Protein AF-A0A9N9GQC7-F1 (afdb_monomer_lite)

Radius of gyration: 15.96 Å; chains: 1; bounding box: 41×44×32 Å

Structure (mmCIF, N/CA/C/O backbone):
data_AF-A0A9N9GQC7-F1
#
_entry.id   AF-A0A9N9GQC7-F1
#
loop_
_atom_site.group_PDB
_atom_site.id
_atom_site.type_symbol
_atom_site.label_atom_id
_atom_site.label_alt_id
_atom_site.label_comp_id
_atom_site.label_asym_id
_atom_site.label_entity_id
_atom_site.label_seq_id
_atom_site.pdbx_PDB_ins_code
_atom_site.Cartn_x
_atom_site.Cartn_y
_atom_site.Cartn_z
_atom_site.occupancy
_atom_site.B_iso_or_equiv
_atom_site.auth_seq_id
_atom_site.auth_comp_id
_atom_site.auth_asym_id
_atom_site.auth_atom_id
_atom_site.pdbx_PDB_model_num
ATOM 1 N N . LYS A 1 1 ? -21.856 31.904 -2.219 1.00 40.19 1 LYS A N 1
ATOM 2 C CA . LYS A 1 1 ? -21.384 30.915 -3.215 1.00 40.19 1 LYS A CA 1
ATOM 3 C C . LYS A 1 1 ? -19.939 30.676 -2.848 1.00 40.19 1 LYS A C 1
ATOM 5 O O . LYS A 1 1 ? -19.235 31.666 -2.761 1.00 40.19 1 LYS A O 1
ATOM 10 N N . LEU A 1 2 ? -19.617 29.455 -2.432 1.00 38.91 2 LEU A N 1
ATOM 11 C CA . LEU A 1 2 ? -18.309 29.114 -1.882 1.00 38.91 2 LEU A CA 1
ATOM 12 C C . LEU A 1 2 ? -17.259 29.101 -2.992 1.00 38.91 2 LEU A C 1
ATOM 14 O O . LEU A 1 2 ? -17.568 28.731 -4.123 1.00 38.91 2 LEU A O 1
ATOM 18 N N . ASP A 1 3 ? -16.089 29.582 -2.604 1.00 43.25 3 ASP A N 1
ATOM 19 C CA . ASP A 1 3 ? -14.855 29.774 -3.346 1.00 43.25 3 ASP A CA 1
ATOM 20 C C . ASP A 1 3 ? -14.208 28.442 -3.751 1.00 43.25 3 ASP A C 1
ATOM 22 O O . ASP A 1 3 ? -14.042 27.558 -2.910 1.00 43.25 3 ASP A O 1
ATOM 26 N N . ASP A 1 4 ? -13.780 28.330 -5.010 1.00 48.91 4 ASP A N 1
ATOM 27 C CA . ASP A 1 4 ? -12.874 27.271 -5.455 1.00 48.91 4 ASP A CA 1
ATOM 28 C C . ASP A 1 4 ? -11.458 27.851 -5.525 1.00 48.91 4 ASP A C 1
ATOM 30 O O . ASP A 1 4 ? -11.080 28.576 -6.445 1.00 48.91 4 ASP A O 1
ATOM 34 N N . ASN A 1 5 ? -10.724 27.568 -4.452 1.00 46.38 5 ASN A N 1
ATOM 35 C CA . ASN A 1 5 ? -9.347 27.947 -4.188 1.00 46.38 5 ASN A CA 1
ATOM 36 C C . ASN A 1 5 ? -8.382 27.184 -5.113 1.00 46.38 5 ASN A C 1
ATOM 38 O O . ASN A 1 5 ? -8.245 25.963 -5.025 1.00 46.38 5 ASN A O 1
ATOM 42 N N . GLU A 1 6 ? -7.714 27.942 -5.977 1.00 50.31 6 GLU A N 1
ATOM 43 C CA . GLU A 1 6 ? -6.589 27.553 -6.825 1.00 50.31 6 GLU A CA 1
ATOM 44 C C . GLU A 1 6 ? -5.398 27.113 -5.958 1.00 50.31 6 GLU A C 1
ATOM 46 O O . GLU A 1 6 ? -4.952 27.864 -5.092 1.00 50.31 6 GLU A O 1
ATOM 51 N N . ILE A 1 7 ? -4.871 25.905 -6.177 1.00 53.72 7 ILE A N 1
ATOM 52 C CA . ILE A 1 7 ? -3.559 25.509 -5.651 1.00 53.72 7 ILE A CA 1
ATOM 53 C C . ILE A 1 7 ? -2.688 25.063 -6.821 1.00 53.72 7 ILE A C 1
ATO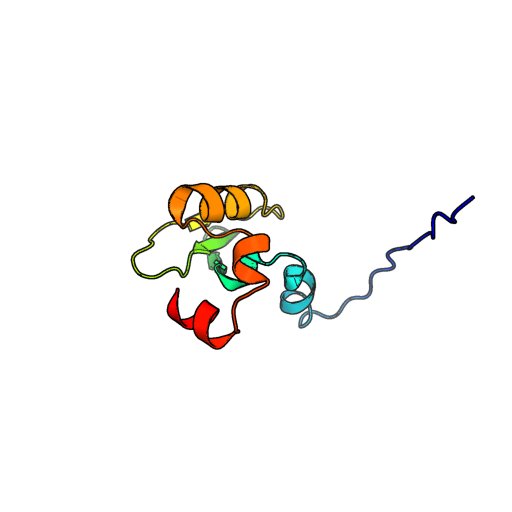M 55 O O . ILE A 1 7 ? -2.865 23.994 -7.408 1.00 53.72 7 ILE A O 1
ATOM 59 N N . SER A 1 8 ? -1.767 25.961 -7.151 1.00 43.81 8 SER A N 1
ATOM 60 C CA . SER A 1 8 ? -0.638 25.784 -8.050 1.00 43.81 8 SER A CA 1
ATOM 61 C C . SER A 1 8 ? 0.398 24.883 -7.386 1.00 43.81 8 SER A C 1
ATOM 63 O O . SER A 1 8 ? 0.847 25.158 -6.276 1.00 43.81 8 SER A O 1
ATOM 65 N N . ASN A 1 9 ? 0.772 23.802 -8.069 1.00 46.44 9 ASN A N 1
ATOM 66 C CA . ASN A 1 9 ? 1.891 22.956 -7.673 1.00 46.44 9 ASN A CA 1
ATOM 67 C C . ASN A 1 9 ? 3.151 23.482 -8.363 1.00 46.44 9 ASN A C 1
ATOM 69 O O . ASN A 1 9 ? 3.361 23.217 -9.547 1.00 46.44 9 ASN A O 1
ATOM 73 N N . GLU A 1 10 ? 3.969 24.232 -7.630 1.00 52.41 10 GLU A N 1
ATOM 74 C CA . GLU A 1 10 ? 5.350 24.517 -8.017 1.00 52.41 10 GLU A CA 1
ATOM 75 C C . GLU A 1 10 ? 6.250 23.453 -7.380 1.00 52.41 10 GLU A C 1
ATOM 77 O O . GLU A 1 10 ? 6.156 23.182 -6.183 1.00 52.41 10 GLU A O 1
ATOM 82 N N . GLY A 1 11 ? 7.051 22.789 -8.213 1.00 57.94 11 GLY A N 1
ATOM 83 C CA . GLY A 1 11 ? 8.043 21.816 -7.771 1.00 57.94 11 GLY A CA 1
ATOM 84 C C . GLY A 1 11 ? 9.318 22.500 -7.290 1.00 57.94 11 GLY A C 1
ATOM 85 O O . GLY A 1 11 ? 9.683 23.550 -7.813 1.00 57.94 11 GLY A O 1
ATOM 86 N N . ASP A 1 12 ? 10.002 21.870 -6.338 1.00 45.69 12 ASP A N 1
ATOM 87 C CA . ASP A 1 12 ? 11.395 22.165 -6.004 1.00 45.69 12 ASP A CA 1
ATOM 88 C C . ASP A 1 12 ? 12.094 20.868 -5.556 1.00 45.69 12 ASP A C 1
ATOM 90 O O . ASP A 1 12 ? 11.523 20.054 -4.825 1.00 45.69 12 ASP A O 1
ATOM 94 N N . GLU A 1 13 ? 13.289 20.651 -6.105 1.00 64.19 13 GLU A N 1
ATOM 95 C CA . GLU A 1 13 ? 14.125 19.455 -6.009 1.00 64.19 13 GLU A CA 1
ATOM 96 C C . GLU A 1 13 ? 14.779 19.319 -4.627 1.00 64.19 13 GLU A C 1
ATOM 98 O O . GLU A 1 13 ? 15.441 20.231 -4.137 1.00 64.19 13 GLU A O 1
ATOM 103 N N . SER A 1 14 ? 14.663 18.140 -4.011 1.00 46.31 14 SER A N 1
ATOM 104 C CA . SER A 1 14 ? 15.514 17.691 -2.900 1.00 46.31 14 SER A CA 1
ATOM 105 C C . SER A 1 14 ? 15.407 16.167 -2.773 1.00 46.31 14 SER A C 1
ATOM 107 O O . SER A 1 14 ? 14.416 15.654 -2.252 1.00 46.31 14 SER A O 1
ATOM 109 N N . ASP A 1 15 ? 16.429 15.440 -3.229 1.00 54.16 15 ASP A N 1
ATOM 110 C CA . ASP A 1 15 ? 16.516 13.967 -3.325 1.00 54.16 15 ASP A CA 1
ATOM 111 C C . ASP A 1 15 ? 16.460 13.175 -1.988 1.00 54.16 15 ASP A C 1
ATOM 113 O O . ASP A 1 15 ? 16.819 12.003 -1.930 1.00 54.16 15 ASP A O 1
ATOM 117 N N . GLU A 1 16 ? 15.960 13.765 -0.898 1.00 50.50 16 GLU A N 1
ATOM 118 C CA . GLU A 1 16 ? 15.673 13.075 0.374 1.00 50.50 16 GLU A CA 1
ATOM 119 C C . GLU A 1 16 ? 14.191 13.193 0.810 1.00 50.50 16 GLU A C 1
ATOM 121 O O . GLU A 1 16 ? 13.788 12.611 1.823 1.00 50.50 16 GLU A O 1
ATOM 126 N N . ASP A 1 17 ? 13.348 13.896 0.035 1.00 46.56 17 ASP A N 1
ATOM 127 C CA . ASP A 1 17 ? 11.926 14.153 0.342 1.00 46.56 17 ASP A CA 1
ATOM 128 C C . ASP A 1 17 ? 10.938 13.259 -0.448 1.00 46.56 17 ASP A C 1
ATOM 130 O O . ASP A 1 17 ? 9.728 13.289 -0.225 1.00 46.56 17 ASP A O 1
ATOM 134 N N . GLU A 1 18 ? 11.416 12.366 -1.322 1.00 47.62 18 GLU A N 1
ATOM 135 C CA . GLU A 1 18 ? 10.525 11.486 -2.105 1.00 47.62 18 GLU A CA 1
ATOM 136 C C . GLU A 1 18 ? 9.698 10.540 -1.198 1.00 47.62 18 GLU A C 1
ATOM 138 O O . GLU A 1 18 ? 8.512 10.285 -1.430 1.00 47.62 18 GLU A O 1
ATOM 143 N N . SER A 1 19 ? 10.277 10.106 -0.068 1.00 48.81 19 SER A N 1
ATOM 144 C CA . SER A 1 19 ? 9.599 9.257 0.929 1.00 48.81 19 SER A CA 1
ATOM 145 C C . SER A 1 19 ? 8.481 9.962 1.711 1.00 48.81 19 SER A C 1
ATOM 147 O O . SER A 1 19 ? 7.617 9.285 2.279 1.00 48.81 19 SER A O 1
ATOM 149 N N . LYS A 1 20 ? 8.466 11.300 1.773 1.00 47.12 20 LYS A N 1
ATOM 150 C CA . LYS A 1 20 ? 7.385 12.060 2.427 1.00 47.12 20 LYS A CA 1
ATOM 151 C C . LYS A 1 20 ? 6.295 12.451 1.437 1.00 47.12 20 LYS A C 1
ATOM 153 O O . LYS A 1 20 ? 5.121 12.356 1.791 1.00 47.12 20 LYS A O 1
ATOM 158 N N . ALA A 1 21 ? 6.648 12.779 0.195 1.00 48.78 21 ALA A N 1
ATOM 159 C CA . ALA A 1 21 ? 5.675 13.077 -0.858 1.00 48.78 21 ALA A CA 1
ATOM 160 C C . ALA A 1 21 ? 4.800 11.860 -1.233 1.00 48.78 21 ALA A C 1
ATOM 162 O O . ALA A 1 21 ? 3.611 12.009 -1.532 1.00 48.78 21 ALA A O 1
ATOM 163 N N . LEU A 1 22 ? 5.332 10.634 -1.123 1.00 52.44 22 LEU A N 1
ATOM 164 C CA . LEU A 1 22 ? 4.551 9.405 -1.316 1.00 52.44 22 LEU A CA 1
ATOM 165 C C . LEU A 1 22 ? 3.508 9.168 -0.207 1.00 52.44 22 LEU A C 1
ATOM 167 O O . LEU A 1 22 ? 2.512 8.487 -0.448 1.00 52.44 22 LEU A O 1
ATOM 171 N N . ARG A 1 23 ? 3.651 9.767 0.986 1.00 53.06 23 ARG A N 1
ATOM 172 C CA . ARG A 1 23 ? 2.768 9.530 2.151 1.00 53.06 23 ARG A CA 1
ATOM 173 C C . ARG A 1 23 ? 1.358 10.117 2.047 1.00 53.06 23 ARG A C 1
ATOM 175 O O . ARG A 1 23 ? 0.591 10.004 2.999 1.00 53.06 23 ARG A O 1
ATOM 182 N N . THR A 1 24 ? 0.961 10.697 0.917 1.00 64.62 24 THR A N 1
ATOM 183 C CA . THR A 1 24 ? -0.423 11.181 0.740 1.00 64.62 24 THR A CA 1
ATOM 184 C C . THR A 1 24 ? -1.464 10.052 0.803 1.00 64.62 24 THR A C 1
ATOM 186 O O . THR A 1 24 ? -2.640 10.310 1.056 1.00 64.62 24 THR A O 1
ATOM 189 N N . SER A 1 25 ? -1.054 8.790 0.618 1.00 83.94 25 SER A N 1
ATOM 190 C CA . SER A 1 25 ? -1.941 7.624 0.654 1.00 83.94 25 SER A CA 1
ATOM 191 C C . SER A 1 25 ? -1.662 6.705 1.851 1.00 83.94 25 SER A C 1
ATOM 193 O O . SER A 1 25 ? -0.545 6.214 1.998 1.00 83.94 25 SER A O 1
ATOM 195 N N . PHE A 1 26 ? -2.703 6.377 2.636 1.00 89.62 26 PHE A N 1
ATOM 196 C CA . PHE A 1 26 ? -2.654 5.432 3.780 1.00 89.62 26 PHE A CA 1
ATOM 197 C C . PHE A 1 26 ? -2.088 4.048 3.415 1.00 89.62 26 PHE A C 1
ATOM 199 O O . PHE A 1 26 ? -1.654 3.260 4.247 1.00 89.62 26 PHE A O 1
ATOM 206 N N . VAL A 1 27 ? -2.133 3.730 2.128 1.00 92.44 27 VAL A N 1
ATOM 207 C CA . VAL A 1 27 ? -1.587 2.529 1.515 1.00 92.44 27 VAL A CA 1
ATOM 208 C C . VAL A 1 27 ? -0.133 2.283 1.923 1.00 92.44 27 VAL A C 1
ATOM 210 O O . VAL A 1 27 ? 0.228 1.144 2.208 1.00 92.44 27 VAL A O 1
ATOM 213 N N . TRP A 1 28 ? 0.678 3.338 2.010 1.00 92.50 28 TRP A N 1
ATOM 214 C CA . TRP A 1 28 ? 2.102 3.237 2.332 1.00 92.50 28 TRP A CA 1
ATOM 215 C C . TRP A 1 28 ? 2.376 2.983 3.805 1.00 92.50 28 TRP A C 1
ATOM 217 O O . TRP A 1 28 ? 3.504 2.677 4.172 1.00 92.50 28 TRP A O 1
ATOM 227 N N . ASP A 1 29 ? 1.347 3.005 4.652 1.00 92.44 29 ASP A N 1
ATOM 228 C CA . ASP A 1 29 ? 1.496 2.403 5.964 1.00 92.44 29 ASP A CA 1
ATOM 229 C C . ASP A 1 29 ? 1.739 0.895 5.797 1.00 92.44 29 ASP A C 1
ATOM 231 O O . ASP A 1 29 ? 2.579 0.334 6.483 1.00 92.44 29 ASP A O 1
ATOM 235 N N . PHE A 1 30 ? 1.091 0.220 4.848 1.00 94.31 30 PHE A N 1
ATOM 236 C CA . PHE A 1 30 ? 1.128 -1.244 4.704 1.00 94.31 30 PHE A CA 1
ATOM 237 C C . PHE A 1 30 ? 2.026 -1.750 3.577 1.00 94.31 30 PHE A C 1
ATOM 239 O O . PHE A 1 30 ? 2.096 -2.961 3.358 1.00 94.31 30 PHE A O 1
ATOM 246 N N . PHE A 1 31 ? 2.679 -0.850 2.852 1.00 94.50 31 PHE A N 1
ATOM 247 C CA . PHE A 1 31 ? 3.547 -1.177 1.732 1.00 94.50 31 PHE A CA 1
ATOM 248 C C . PHE A 1 31 ? 4.900 -0.501 1.892 1.00 94.50 31 PHE A C 1
ATOM 250 O O . PHE A 1 31 ? 4.970 0.658 2.285 1.00 94.50 31 PHE A O 1
ATOM 257 N N . ILE A 1 32 ? 5.954 -1.217 1.517 1.00 93.56 32 ILE A N 1
ATOM 258 C CA . ILE A 1 32 ? 7.291 -0.649 1.316 1.00 93.56 32 ILE A CA 1
ATOM 259 C C . ILE A 1 32 ? 7.654 -0.712 -0.162 1.00 93.56 32 ILE A C 1
ATOM 261 O O . ILE A 1 32 ? 7.115 -1.548 -0.896 1.00 93.56 32 ILE A O 1
ATOM 265 N N . THR A 1 33 ? 8.565 0.156 -0.586 1.00 93.94 33 THR A N 1
A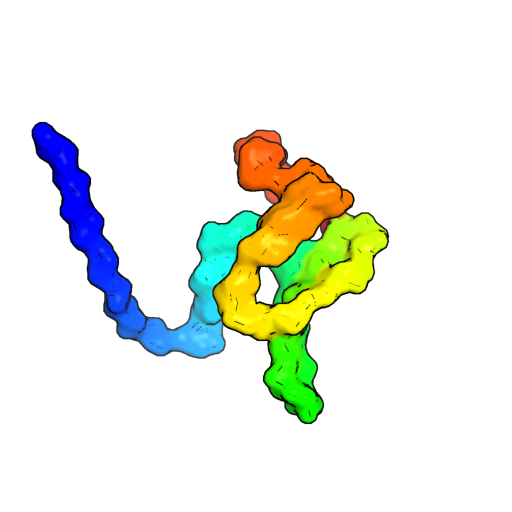TOM 266 C CA . THR A 1 33 ? 9.199 0.075 -1.898 1.00 93.94 33 THR A CA 1
ATOM 267 C C . THR A 1 33 ? 10.499 -0.722 -1.818 1.00 93.94 33 THR A C 1
ATOM 269 O O . THR A 1 33 ? 11.225 -0.642 -0.831 1.00 93.94 33 THR A O 1
ATOM 272 N N . ASP A 1 34 ? 10.771 -1.507 -2.855 1.00 94.12 34 ASP A N 1
ATOM 273 C CA . ASP A 1 34 ? 12.010 -2.265 -3.034 1.00 94.12 34 ASP A CA 1
ATOM 274 C C . ASP A 1 34 ? 12.467 -2.098 -4.485 1.00 94.12 34 ASP A C 1
ATOM 276 O O . ASP A 1 34 ? 11.716 -2.429 -5.407 1.00 94.12 34 ASP A O 1
ATOM 280 N N . HIS A 1 35 ? 13.642 -1.503 -4.701 1.00 94.69 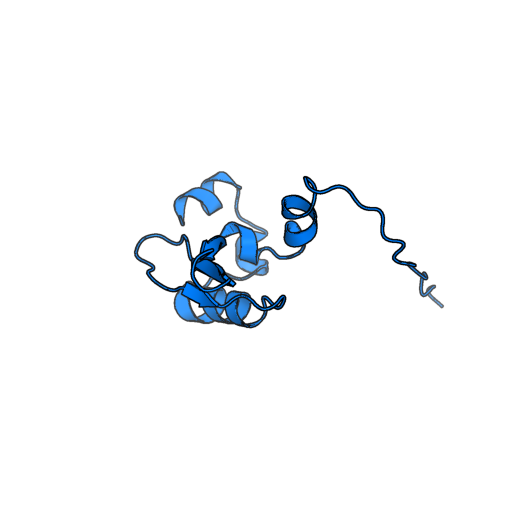35 HIS A N 1
ATOM 281 C CA . HIS A 1 35 ? 14.166 -1.233 -6.043 1.00 94.69 35 HIS A CA 1
ATOM 282 C C . HIS A 1 35 ? 15.097 -2.357 -6.467 1.00 94.69 35 HIS A C 1
ATOM 284 O O . HIS A 1 35 ? 16.183 -2.532 -5.916 1.00 94.69 35 HIS A O 1
ATOM 290 N N . ASP A 1 36 ? 14.663 -3.101 -7.477 1.00 93.25 36 ASP A N 1
ATOM 291 C CA . ASP A 1 36 ? 15.498 -4.078 -8.152 1.00 93.25 36 ASP A CA 1
ATOM 292 C C . ASP A 1 36 ? 16.335 -3.357 -9.213 1.00 93.25 36 ASP A C 1
ATOM 294 O O . ASP A 1 36 ? 15.844 -3.000 -10.288 1.00 93.25 36 ASP A O 1
ATOM 298 N N . THR A 1 37 ? 17.599 -3.105 -8.878 1.00 94.12 37 THR A N 1
ATOM 299 C CA . THR A 1 37 ? 18.540 -2.356 -9.719 1.00 94.12 37 THR A CA 1
ATOM 300 C C . THR A 1 37 ? 1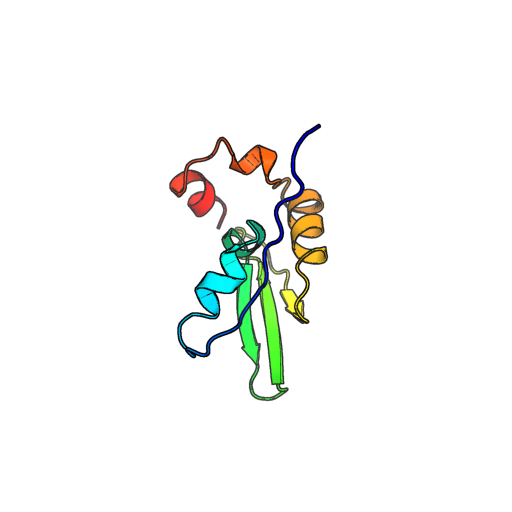9.054 -3.161 -10.910 1.00 94.12 37 THR A C 1
ATOM 302 O O . THR A 1 37 ? 19.569 -2.562 -11.853 1.00 94.12 37 THR A O 1
ATOM 305 N N . GLU A 1 38 ? 18.910 -4.492 -10.914 1.00 95.56 38 GLU A N 1
ATOM 306 C CA . GLU A 1 38 ? 19.353 -5.328 -12.038 1.00 95.56 38 GLU A CA 1
ATOM 307 C C . GLU A 1 38 ? 18.428 -5.176 -13.249 1.00 95.56 38 GLU A C 1
ATOM 309 O O . GLU A 1 38 ? 18.886 -5.168 -14.393 1.00 95.56 38 GLU A O 1
ATOM 314 N N . ILE A 1 39 ? 17.124 -5.047 -12.992 1.00 93.94 39 ILE A N 1
ATOM 315 C CA . ILE A 1 39 ? 16.085 -4.919 -14.025 1.00 93.94 39 ILE A CA 1
ATOM 316 C C . ILE A 1 39 ? 15.427 -3.536 -14.061 1.00 93.94 39 ILE A C 1
ATOM 318 O O . ILE A 1 39 ? 14.514 -3.329 -14.857 1.00 93.94 39 ILE A O 1
ATOM 322 N N . ASP A 1 40 ? 15.885 -2.614 -13.214 1.00 93.19 40 ASP A N 1
ATOM 323 C CA . ASP A 1 40 ? 15.362 -1.256 -13.051 1.00 93.19 40 ASP A CA 1
ATOM 324 C C . ASP A 1 40 ? 13.840 -1.215 -12.809 1.00 93.19 40 ASP A C 1
ATOM 326 O O . ASP A 1 40 ? 13.072 -0.535 -13.492 1.00 93.19 40 ASP A O 1
ATOM 330 N N . VAL A 1 41 ? 13.378 -2.003 -11.833 1.00 93.38 41 VAL A N 1
ATOM 331 C CA . VAL A 1 41 ? 11.959 -2.075 -11.454 1.00 93.38 41 VAL A CA 1
ATOM 332 C C . VAL A 1 41 ? 11.799 -1.787 -9.970 1.00 93.38 41 VAL A C 1
ATOM 334 O O . VAL A 1 41 ? 12.396 -2.446 -9.124 1.00 93.38 41 VAL A O 1
ATOM 337 N N . VAL A 1 42 ? 10.918 -0.845 -9.637 1.00 94.12 42 VAL A N 1
ATOM 338 C CA . VAL A 1 42 ? 10.485 -0.616 -8.255 1.00 94.12 42 VAL A CA 1
ATOM 339 C C . VAL A 1 42 ? 9.289 -1.509 -7.950 1.00 94.12 42 VAL A C 1
ATOM 341 O O . VAL A 1 42 ? 8.277 -1.477 -8.653 1.00 94.12 42 VAL A O 1
ATOM 344 N N . TYR A 1 43 ? 9.370 -2.292 -6.882 1.00 94.94 43 TYR A N 1
ATOM 345 C CA . TYR A 1 43 ? 8.272 -3.098 -6.368 1.00 94.94 43 TYR A CA 1
ATOM 346 C C . TYR A 1 43 ? 7.624 -2.434 -5.157 1.00 94.94 43 TYR A C 1
ATOM 348 O O . TYR A 1 43 ? 8.308 -1.876 -4.313 1.00 94.94 43 TYR A O 1
ATOM 356 N N . ALA A 1 44 ? 6.304 -2.553 -5.031 1.00 95.38 44 ALA A N 1
ATOM 357 C CA . ALA A 1 44 ? 5.588 -2.310 -3.784 1.00 95.38 44 ALA A CA 1
ATOM 358 C C . ALA A 1 44 ? 5.262 -3.649 -3.115 1.0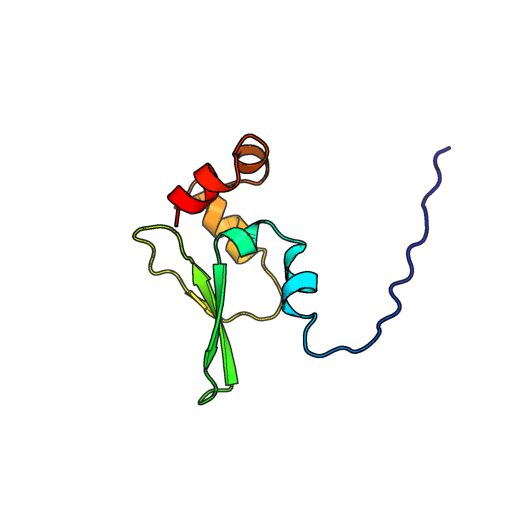0 95.38 44 ALA A C 1
ATOM 360 O O . ALA A 1 44 ? 4.566 -4.491 -3.699 1.00 95.38 44 ALA A O 1
ATOM 361 N N . ILE A 1 45 ? 5.747 -3.842 -1.890 1.00 95.75 45 ILE A N 1
ATOM 362 C CA . ILE A 1 45 ? 5.645 -5.096 -1.136 1.00 95.75 45 ILE A CA 1
ATOM 363 C C . ILE A 1 45 ? 4.726 -4.893 0.063 1.00 95.75 45 ILE A C 1
ATOM 365 O O . ILE A 1 45 ? 4.976 -4.026 0.900 1.00 95.75 45 ILE A O 1
ATOM 369 N N . CYS A 1 46 ? 3.673 -5.704 0.163 1.00 96.62 46 CYS A N 1
ATOM 370 C CA . CYS A 1 46 ? 2.763 -5.658 1.301 1.00 96.62 46 CYS A CA 1
ATOM 371 C C . CYS A 1 46 ? 3.443 -6.214 2.558 1.00 96.62 46 CYS A C 1
ATOM 373 O O . CYS A 1 46 ? 3.989 -7.312 2.528 1.00 96.62 46 CYS A O 1
ATOM 375 N N . GLN A 1 47 ? 3.365 -5.464 3.655 1.00 95.94 47 GLN A N 1
ATOM 376 C CA . GLN A 1 47 ? 3.977 -5.789 4.944 1.00 95.94 47 GLN A CA 1
ATOM 377 C C . GLN A 1 47 ? 3.005 -6.429 5.940 1.00 95.94 47 GLN A C 1
ATOM 379 O O . GLN A 1 47 ? 3.359 -6.597 7.091 1.00 95.94 47 GLN A O 1
ATOM 384 N N . ILE A 1 48 ? 1.770 -6.758 5.552 1.00 95.44 48 ILE A N 1
ATOM 385 C CA . ILE A 1 48 ? 0.818 -7.365 6.495 1.00 95.44 48 ILE A CA 1
ATOM 386 C C . ILE A 1 48 ? 1.274 -8.775 6.869 1.00 95.44 48 ILE A C 1
ATOM 388 O O . ILE A 1 48 ? 1.676 -9.550 6.000 1.00 95.44 48 ILE A O 1
ATOM 392 N N . ASN A 1 49 ? 1.163 -9.121 8.149 1.00 91.50 49 ASN A N 1
ATOM 393 C CA . ASN A 1 49 ? 1.585 -10.417 8.672 1.00 91.50 49 ASN A CA 1
ATOM 394 C C . ASN A 1 49 ? 1.003 -11.592 7.865 1.00 91.50 49 ASN A C 1
ATOM 396 O O . ASN A 1 49 ? -0.209 -11.716 7.687 1.00 91.50 49 ASN A O 1
ATOM 400 N N . GLY A 1 50 ? 1.881 -12.469 7.369 1.00 91.88 50 GLY A N 1
ATOM 401 C CA . GLY A 1 50 ? 1.499 -13.627 6.548 1.00 91.88 50 GLY A CA 1
ATOM 402 C C . GLY A 1 50 ? 1.163 -13.307 5.084 1.00 91.88 50 GLY A C 1
ATOM 403 O O . GLY A 1 50 ? 0.739 -14.198 4.345 1.00 91.88 50 GLY A O 1
ATOM 404 N N . CYS A 1 51 ? 1.359 -12.066 4.639 1.00 94.69 51 CYS A N 1
ATOM 405 C CA . CYS A 1 51 ? 1.177 -11.657 3.254 1.00 94.69 51 CYS A CA 1
ATOM 406 C C . CYS A 1 51 ? 2.474 -11.794 2.444 1.00 94.69 51 CYS A C 1
ATOM 408 O O . CYS A 1 51 ? 3.553 -11.439 2.903 1.00 94.69 51 CYS A O 1
ATOM 410 N N . THR A 1 52 ? 2.365 -12.252 1.196 1.00 92.06 52 THR A N 1
ATOM 411 C CA . THR A 1 52 ? 3.498 -12.377 0.258 1.00 92.06 52 THR A CA 1
ATOM 412 C C . THR A 1 52 ? 3.287 -11.586 -1.034 1.00 92.06 52 THR A C 1
ATOM 414 O O . THR A 1 52 ? 3.973 -11.794 -2.038 1.00 92.06 52 THR A O 1
ATOM 417 N N . ARG A 1 53 ? 2.299 -10.683 -1.055 1.00 95.69 53 ARG A N 1
ATOM 418 C CA . ARG A 1 53 ? 1.921 -9.956 -2.268 1.00 95.69 53 ARG A CA 1
ATOM 419 C C . ARG A 1 53 ? 2.910 -8.827 -2.561 1.00 95.69 53 ARG A C 1
ATOM 421 O O . ARG A 1 53 ? 3.110 -7.944 -1.731 1.00 95.69 53 ARG A O 1
ATOM 428 N N . LYS A 1 54 ? 3.420 -8.807 -3.794 1.00 94.31 54 LYS A N 1
ATOM 429 C CA . LYS A 1 54 ? 4.185 -7.696 -4.370 1.00 94.31 54 LYS A CA 1
ATOM 430 C C . LYS A 1 54 ? 3.633 -7.275 -5.733 1.00 94.31 54 LYS A C 1
ATOM 432 O O . LYS A 1 54 ? 3.033 -8.094 -6.433 1.00 94.31 54 LYS A O 1
ATOM 437 N N . TYR A 1 55 ? 3.841 -6.016 -6.099 1.00 92.81 55 TYR A N 1
ATOM 438 C CA . TYR A 1 55 ? 3.436 -5.424 -7.378 1.00 92.81 55 TYR A CA 1
ATOM 439 C C . TYR A 1 55 ? 4.594 -4.632 -7.973 1.00 92.81 55 TYR A C 1
ATOM 441 O O . TYR A 1 55 ? 5.298 -3.974 -7.219 1.00 92.81 55 TYR A O 1
ATOM 449 N N . ALA A 1 56 ? 4.759 -4.631 -9.296 1.00 93.50 56 ALA A N 1
ATOM 450 C CA . ALA A 1 56 ? 5.568 -3.599 -9.942 1.00 93.50 56 ALA A CA 1
ATOM 451 C C . ALA A 1 56 ? 4.863 -2.242 -9.770 1.00 93.50 56 ALA A C 1
ATOM 453 O O . ALA A 1 56 ? 3.652 -2.130 -10.006 1.00 93.50 56 ALA A O 1
ATOM 454 N N . HIS A 1 57 ? 5.595 -1.239 -9.298 1.00 91.31 57 HIS A N 1
ATOM 455 C CA . HIS A 1 57 ? 5.082 0.094 -9.028 1.00 91.31 57 HIS A CA 1
ATOM 456 C C . HIS A 1 57 ? 5.364 1.025 -10.208 1.00 91.31 57 HIS A C 1
ATOM 458 O O . HIS A 1 57 ? 6.497 1.173 -10.646 1.00 91.31 57 HIS A O 1
ATOM 464 N N . HIS A 1 58 ? 4.309 1.677 -10.698 1.00 86.75 58 HIS A N 1
ATOM 465 C CA . HIS A 1 58 ? 4.368 2.617 -11.823 1.00 86.75 58 HIS A CA 1
ATOM 466 C C . HIS A 1 58 ? 3.691 3.960 -11.477 1.00 86.75 58 HIS A C 1
ATOM 468 O O . HIS A 1 58 ? 3.062 4.580 -12.329 1.00 86.75 58 HIS A O 1
ATOM 474 N N . GLY A 1 59 ? 3.727 4.372 -10.202 1.00 81.69 59 GLY A N 1
ATOM 475 C CA . GLY A 1 59 ? 3.223 5.673 -9.736 1.00 81.69 59 GLY A CA 1
ATOM 476 C C . GLY A 1 59 ? 1.763 5.717 -9.255 1.00 81.69 59 GLY A C 1
ATOM 477 O O . GLY A 1 59 ? 1.379 6.663 -8.577 1.00 81.69 59 GLY A O 1
ATOM 478 N N . SER A 1 60 ? 0.935 4.695 -9.520 1.00 87.56 60 SER A N 1
ATOM 479 C CA . SER A 1 60 ? -0.429 4.601 -8.957 1.00 87.56 60 SER A CA 1
ATOM 480 C C . SER A 1 60 ? -0.523 3.581 -7.823 1.00 87.56 60 SER A C 1
ATOM 482 O O . SER A 1 60 ? 0.107 2.525 -7.869 1.00 87.56 60 SER A O 1
ATOM 484 N N . THR A 1 61 ? -1.372 3.881 -6.839 1.00 90.44 61 THR A N 1
ATOM 485 C CA . THR A 1 61 ? -1.638 3.045 -5.658 1.00 90.44 61 THR A CA 1
ATOM 486 C C . THR A 1 61 ? -3.059 2.474 -5.614 1.00 90.44 61 THR A C 1
ATOM 488 O O . THR A 1 61 ? -3.446 1.820 -4.645 1.00 90.44 61 THR A O 1
ATOM 491 N N . THR A 1 62 ? -3.873 2.685 -6.656 1.00 91.31 62 THR A N 1
ATOM 492 C CA . THR A 1 62 ? -5.285 2.244 -6.686 1.00 91.31 62 THR A CA 1
ATOM 493 C C . THR A 1 62 ? -5.423 0.729 -6.500 1.00 91.31 62 THR A C 1
ATOM 495 O O . THR A 1 62 ? -6.318 0.245 -5.801 1.00 91.31 62 THR A O 1
ATOM 498 N N . ASN A 1 63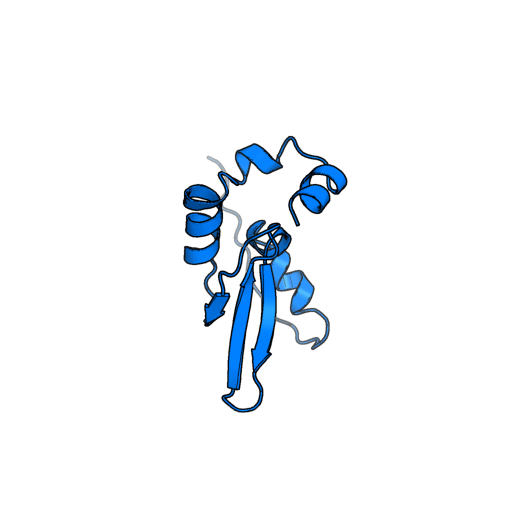 ? -4.507 -0.030 -7.100 1.00 92.31 63 ASN A N 1
ATOM 499 C CA . ASN A 1 63 ? -4.382 -1.476 -6.923 1.00 92.31 63 ASN A CA 1
ATOM 500 C C . ASN A 1 63 ? -4.054 -1.859 -5.470 1.00 92.31 63 ASN A C 1
ATOM 502 O O . ASN A 1 63 ? -4.604 -2.845 -4.982 1.00 92.31 63 ASN A O 1
ATOM 506 N N . TYR A 1 64 ? -3.228 -1.080 -4.767 1.00 94.06 64 TYR A N 1
ATOM 507 C CA . TYR A 1 64 ? -2.858 -1.320 -3.368 1.00 94.06 64 TYR A CA 1
ATOM 508 C C . TYR A 1 64 ? -4.053 -1.066 -2.451 1.00 94.06 64 TYR A C 1
ATOM 510 O O . TYR A 1 64 ? -4.385 -1.916 -1.630 1.00 94.06 64 TYR A O 1
ATOM 518 N N . THR A 1 65 ? -4.777 0.036 -2.666 1.00 93.38 65 THR A N 1
ATOM 519 C CA . THR A 1 65 ? -6.015 0.350 -1.935 1.00 93.38 65 THR A CA 1
ATOM 520 C C . THR A 1 65 ? -7.054 -0.755 -2.100 1.00 93.38 65 THR A C 1
ATOM 522 O O . THR A 1 65 ? -7.626 -1.230 -1.117 1.00 93.38 65 THR A O 1
ATOM 525 N N . LYS A 1 66 ? -7.291 -1.199 -3.344 1.00 94.06 66 LYS A N 1
ATOM 526 C CA . LYS A 1 66 ? -8.226 -2.295 -3.626 1.00 94.06 66 LYS A CA 1
ATOM 527 C C . LYS A 1 66 ? -7.786 -3.586 -2.936 1.00 94.06 66 LYS A C 1
ATOM 529 O O . LYS A 1 66 ? -8.605 -4.251 -2.313 1.00 94.06 66 LYS A O 1
ATOM 534 N N . TYR A 1 67 ? -6.499 -3.906 -3.013 1.00 95.44 67 TYR A N 1
ATOM 535 C CA . TYR A 1 67 ? -5.929 -5.091 -2.388 1.00 95.44 67 TYR A CA 1
ATOM 536 C C . TYR A 1 67 ? -6.081 -5.083 -0.859 1.00 95.44 67 TYR A C 1
ATOM 538 O O . TYR A 1 67 ? -6.539 -6.068 -0.289 1.00 95.44 67 TYR A O 1
ATOM 546 N N . LEU A 1 68 ? -5.771 -3.968 -0.191 1.00 95.06 68 LEU A N 1
ATOM 547 C CA . LEU A 1 68 ? -5.941 -3.832 1.259 1.00 95.06 68 LEU A CA 1
ATOM 548 C C . LEU A 1 68 ? -7.396 -4.034 1.688 1.00 95.06 68 LEU A C 1
ATOM 550 O O . LEU A 1 68 ? -7.659 -4.743 2.657 1.00 95.06 68 LEU A O 1
ATOM 554 N N . ARG A 1 69 ? -8.348 -3.476 0.938 1.00 95.12 69 ARG A N 1
ATOM 555 C CA . ARG A 1 69 ? -9.774 -3.643 1.230 1.00 95.12 69 ARG A CA 1
ATOM 556 C C . ARG A 1 69 ? -10.244 -5.082 1.019 1.00 95.12 69 ARG A C 1
ATOM 558 O O . ARG A 1 69 ? -10.944 -5.622 1.872 1.00 95.12 69 ARG A O 1
ATOM 565 N N . ASP A 1 70 ? -9.897 -5.675 -0.119 1.00 95.94 70 ASP A N 1
ATOM 566 C CA . ASP A 1 70 ? -10.475 -6.947 -0.553 1.00 95.94 70 ASP A CA 1
ATOM 567 C C . ASP A 1 70 ? -9.806 -8.148 0.151 1.00 95.94 70 ASP A C 1
ATOM 569 O O . ASP A 1 70 ? -10.478 -9.138 0.432 1.00 95.94 70 ASP A O 1
ATOM 573 N N . ASN A 1 71 ? -8.507 -8.061 0.475 1.00 95.25 71 ASN A N 1
ATOM 574 C CA . ASN A 1 71 ? -7.734 -9.165 1.064 1.00 95.25 71 ASN A CA 1
ATOM 575 C C . ASN A 1 71 ? -7.441 -9.008 2.558 1.00 95.25 71 ASN A C 1
ATOM 577 O O . ASN A 1 71 ? -7.286 -10.017 3.238 1.00 95.25 71 ASN A O 1
ATOM 581 N N . HIS A 1 72 ? -7.353 -7.772 3.057 1.00 94.44 72 HIS A N 1
ATOM 582 C CA . HIS A 1 72 ? -6.993 -7.490 4.454 1.00 94.44 72 HIS A CA 1
ATOM 583 C C . HIS A 1 72 ? -8.099 -6.772 5.227 1.00 94.44 72 HIS A C 1
ATOM 585 O O . HIS A 1 72 ? -7.953 -6.517 6.418 1.00 94.44 72 HIS A O 1
ATOM 591 N N . HIS A 1 73 ? -9.212 -6.443 4.562 1.00 93.94 73 HIS A N 1
ATOM 592 C CA . HIS A 1 73 ? -10.323 -5.671 5.125 1.00 93.94 73 HIS A CA 1
ATOM 593 C C . HIS A 1 73 ? -9.902 -4.313 5.710 1.00 93.94 73 HIS A C 1
ATOM 595 O O . HIS A 1 73 ? -10.578 -3.761 6.578 1.00 93.94 73 HIS A O 1
ATOM 601 N N . ILE A 1 74 ? -8.809 -3.742 5.196 1.00 93.31 74 ILE A N 1
ATOM 602 C CA . ILE A 1 74 ? -8.289 -2.441 5.612 1.00 93.31 74 ILE A CA 1
ATOM 603 C C . ILE A 1 74 ? -8.811 -1.365 4.664 1.00 93.31 74 ILE A C 1
ATOM 605 O O . ILE A 1 74 ? -8.624 -1.408 3.448 1.00 93.31 74 ILE A O 1
ATOM 609 N N . THR A 1 75 ? -9.459 -0.366 5.247 1.00 92.12 75 THR A N 1
ATOM 610 C CA . THR A 1 75 ? -9.965 0.828 4.565 1.00 92.12 75 THR A CA 1
ATOM 611 C C . THR A 1 75 ? -9.562 2.079 5.333 1.00 92.12 75 THR A C 1
ATOM 613 O O . THR A 1 75 ? -9.347 2.016 6.542 1.00 92.12 75 THR A O 1
ATOM 616 N N . ASN A 1 76 ? -9.555 3.238 4.671 1.00 87.69 76 ASN A N 1
ATOM 617 C CA . ASN A 1 76 ? -9.295 4.511 5.348 1.00 87.69 76 ASN A CA 1
ATOM 618 C C . ASN A 1 76 ? -10.223 4.721 6.567 1.00 87.69 76 ASN A C 1
ATOM 620 O O . ASN A 1 76 ? -9.776 5.093 7.647 1.00 87.69 76 ASN A O 1
ATOM 624 N N . ALA A 1 77 ? -11.507 4.365 6.436 1.00 88.19 77 ALA A N 1
ATOM 625 C CA . ALA A 1 77 ? -12.471 4.442 7.534 1.00 88.19 77 ALA A CA 1
ATOM 626 C C . ALA A 1 77 ? -12.089 3.552 8.733 1.00 88.19 77 ALA A C 1
ATOM 628 O O . ALA A 1 77 ? -12.180 4.000 9.871 1.00 88.19 77 ALA A O 1
ATOM 629 N N . SER A 1 78 ? -11.613 2.322 8.494 1.00 87.94 78 SER A N 1
ATOM 630 C CA . SER A 1 78 ? -11.170 1.424 9.576 1.00 87.94 78 SER A CA 1
ATOM 631 C C . SER A 1 78 ? -9.881 1.875 10.268 1.00 87.94 78 SER A C 1
ATOM 633 O O . SER A 1 78 ? -9.618 1.460 11.393 1.00 87.94 78 SER A O 1
ATOM 635 N N . LEU A 1 79 ? -9.067 2.691 9.591 1.00 88.62 79 LEU A N 1
ATOM 636 C CA . LEU A 1 79 ? -7.818 3.227 10.132 1.00 88.62 79 LEU A CA 1
ATOM 637 C C . LEU A 1 79 ? -8.045 4.510 10.923 1.00 88.62 79 LEU A C 1
ATOM 639 O O . LEU A 1 79 ? -7.335 4.752 11.888 1.00 88.62 79 LEU A O 1
ATOM 643 N N . SER A 1 80 ? -9.066 5.296 10.569 1.00 85.69 80 SER A N 1
ATOM 644 C CA . SER A 1 80 ? -9.377 6.559 11.247 1.00 85.69 80 SER A CA 1
ATOM 645 C C . SER A 1 80 ? -9.676 6.403 12.743 1.00 85.69 80 SER A C 1
ATOM 647 O O . SER A 1 80 ? -9.628 7.392 13.470 1.00 85.69 80 SER A O 1
ATOM 649 N N . SER A 1 81 ? -10.007 5.193 13.202 1.00 87.56 81 SER A N 1
ATOM 650 C CA . SER A 1 81 ? -10.243 4.873 14.612 1.00 87.56 81 SER A CA 1
ATOM 651 C C . SER A 1 81 ? -9.091 4.114 15.279 1.00 87.56 81 SER A C 1
ATOM 653 O O . SER A 1 81 ? -9.258 3.692 16.420 1.00 87.56 81 SER A O 1
ATOM 655 N N . LYS A 1 82 ? -7.973 3.874 14.579 1.00 89.25 82 LYS A N 1
ATOM 656 C CA . LYS A 1 82 ? -6.842 3.078 15.074 1.00 89.25 82 LYS A CA 1
ATOM 657 C C . LYS A 1 82 ? -5.669 3.955 15.488 1.00 89.25 82 LYS A C 1
ATOM 659 O O . LYS A 1 82 ? -5.368 4.957 14.839 1.00 89.25 82 LYS A O 1
ATOM 664 N N . THR A 1 83 ? -4.968 3.543 16.535 1.00 90.69 83 THR A N 1
ATOM 665 C CA . THR A 1 83 ? -3.690 4.148 16.913 1.00 90.69 83 THR A CA 1
ATOM 666 C C . THR A 1 83 ? -2.561 3.667 15.988 1.00 90.69 83 THR A C 1
ATOM 668 O O . THR A 1 83 ? -2.671 2.606 15.361 1.00 90.69 83 THR A O 1
ATOM 671 N N . PRO A 1 84 ? -1.434 4.398 15.911 1.00 88.44 84 PRO A N 1
ATOM 672 C CA . PRO A 1 84 ? -0.255 3.933 15.180 1.00 88.44 84 PRO A CA 1
ATOM 673 C C . PRO A 1 84 ? 0.257 2.559 15.645 1.00 88.44 84 PRO A C 1
ATOM 675 O O . PRO A 1 84 ? 0.695 1.757 14.823 1.00 88.44 84 PRO A O 1
ATOM 678 N N . GLU A 1 85 ? 0.157 2.257 16.942 1.00 92.00 85 GLU A N 1
ATOM 679 C CA . GLU A 1 85 ? 0.545 0.960 17.517 1.00 92.00 85 GLU A CA 1
ATOM 680 C C . GLU A 1 85 ? -0.366 -0.168 17.020 1.00 92.00 85 GLU A C 1
ATOM 682 O O . GLU A 1 85 ? 0.111 -1.217 16.587 1.00 92.00 85 GLU A O 1
ATOM 687 N N . GLU A 1 86 ? -1.683 0.061 16.999 1.00 91.44 86 GLU A N 1
ATOM 688 C CA . GLU A 1 86 ? -2.645 -0.903 16.457 1.00 91.44 86 GLU A CA 1
ATOM 689 C C . GLU A 1 86 ? -2.430 -1.161 14.965 1.00 91.44 86 GLU A C 1
ATOM 691 O O . GLU A 1 86 ? -2.631 -2.284 14.507 1.00 91.44 86 GLU A O 1
ATOM 696 N N . ILE A 1 87 ? -2.022 -0.140 14.206 1.00 89.12 87 ILE A N 1
ATOM 697 C CA . ILE A 1 87 ? -1.653 -0.276 12.792 1.00 89.12 87 ILE A CA 1
ATOM 698 C C . ILE A 1 87 ? -0.352 -1.072 12.645 1.00 89.12 87 ILE A C 1
ATOM 700 O O . ILE A 1 87 ? -0.242 -1.892 11.732 1.00 89.12 87 ILE A O 1
ATOM 704 N N . SER A 1 88 ? 0.625 -0.850 13.527 1.00 89.50 88 SER A N 1
ATOM 705 C CA . SER A 1 88 ? 1.895 -1.579 13.510 1.00 89.50 88 SER A CA 1
ATOM 706 C C . SER A 1 88 ? 1.707 -3.065 13.796 1.00 89.50 88 SER A C 1
ATOM 708 O O . SER A 1 88 ? 2.356 -3.871 13.150 1.00 89.50 88 SER A O 1
ATOM 710 N N . ASN A 1 89 ? 0.785 -3.439 14.687 1.00 91.75 89 ASN A N 1
ATOM 711 C CA . ASN A 1 89 ? 0.497 -4.843 15.016 1.00 91.75 89 ASN A CA 1
ATOM 712 C C . ASN A 1 89 ? -0.116 -5.650 13.852 1.00 91.75 89 ASN A C 1
ATOM 714 O O . ASN A 1 89 ? -0.253 -6.870 13.943 1.00 91.75 89 ASN A O 1
ATOM 718 N N . LEU A 1 90 ? -0.533 -4.983 12.770 1.00 88.94 90 LEU A N 1
ATOM 719 C CA . LEU A 1 90 ? -1.023 -5.639 11.553 1.00 88.94 90 LEU A CA 1
ATOM 720 C C . LEU A 1 90 ? 0.117 -6.064 10.615 1.00 88.94 90 LEU A C 1
ATOM 722 O O . LEU A 1 90 ? -0.132 -6.825 9.678 1.00 88.94 90 LEU A O 1
ATOM 726 N N . LYS A 1 91 ? 1.332 -5.563 10.845 1.00 88.06 91 LYS A N 1
ATOM 727 C CA . LYS A 1 91 ? 2.534 -5.786 10.037 1.00 88.06 91 LYS A CA 1
ATOM 728 C C . LYS A 1 91 ? 3.567 -6.585 10.822 1.00 88.06 91 LYS A C 1
ATOM 730 O O . LYS A 1 91 ? 4.455 -7.158 10.169 1.00 88.06 91 LYS A O 1
#

Foldseek 3Di:
DDDDDDDDDDDDDDVVCPVVVVPPDPLVLQWDWDADPVVRWIKTAGNFPPDGDIDTDDPDCPVSQCCCCPPVVDHPVVCVPDDSVRSVVRD

Sequence (91 aa):
KLDDNEISNEGDESDEDESKALRTSFVWDFFITDHDTEIDVVYAICQINGCTRKYAHHGSTTNYTKYLRDNHHITNASLSSKTPEEISNLK

Organism: NCBI:txid1213867

Secondary structure (DSSP, 8-state):
--------------TT-HHHHGGGSGGGGSEEEEEETTTTEEEEEE-STT---EEE-SS--HHHHHHHHHHH---HHHHTT--HHHHHTT-

pLDDT: mean 80.93, std 19.17, range [38.91, 96.62]